Protein AF-A0A537NUR1-F1 (afdb_monomer_lite)

Sequence (113 aa):
MVDATPLIFPQLGPAYEALFPWAEALLRAVVGFALVPHGLRNTFGMFPSTGVLSHNLGQLAQQLDRDGYRPGKFWAPAISLTLLVAGPMLALGLFTRLAAGPIVIFLIVSNYE

Secondary structure (DSSP, 8-state):
---PPPPSSGGGHHHHHHHHHHHHHHHHHHHHHHHHHHHHHHHH--STTS----SSHHHHHHHHHHHT-SSHHHHHHHHHHIIIIIHHHHHHTSSHHHHHHHHHHHHHHHTT-

Radius of gyration: 17.88 Å; chains: 1; bounding box: 51×25×44 Å

Structure (mmCIF, N/CA/C/O backbone):
data_AF-A0A537NUR1-F1
#
_entry.id   AF-A0A537NUR1-F1
#
loop_
_atom_site.group_PDB
_atom_site.id
_atom_site.type_symbol
_atom_site.label_atom_id
_atom_site.label_alt_id
_atom_site.label_comp_id
_atom_site.label_asym_id
_atom_site.label_entity_id
_atom_site.label_seq_id
_atom_site.pdbx_PDB_ins_code
_atom_site.Cartn_x
_atom_site.Cartn_y
_atom_site.Cartn_z
_atom_site.occupancy
_atom_site.B_iso_or_equiv
_atom_site.auth_seq_id
_atom_site.auth_comp_id
_atom_site.auth_asym_id
_atom_site.auth_atom_id
_atom_site.pdbx_PDB_model_num
ATOM 1 N N . MET A 1 1 ? -32.432 1.690 5.233 1.00 44.28 1 MET A N 1
ATOM 2 C CA . MET A 1 1 ? -31.475 1.146 6.216 1.00 44.28 1 MET A CA 1
ATOM 3 C C . MET A 1 1 ? -30.744 0.035 5.499 1.00 44.28 1 MET A C 1
ATOM 5 O O . MET A 1 1 ? -31.417 -0.844 4.987 1.00 44.28 1 MET A O 1
ATOM 9 N N . VAL A 1 2 ? -29.431 0.147 5.310 1.00 46.47 2 VAL A N 1
ATOM 10 C CA . VAL A 1 2 ? -28.645 -0.968 4.762 1.00 46.47 2 VAL A CA 1
ATOM 11 C C . VAL A 1 2 ? -28.639 -2.026 5.857 1.00 46.47 2 VAL A C 1
ATOM 13 O O . VAL A 1 2 ? -28.263 -1.687 6.979 1.00 46.47 2 VAL A O 1
ATOM 16 N N . ASP A 1 3 ? -29.145 -3.228 5.582 1.00 47.88 3 ASP A N 1
ATOM 17 C CA . ASP A 1 3 ? -29.179 -4.311 6.566 1.00 47.88 3 ASP A CA 1
ATOM 18 C C . ASP A 1 3 ? -27.769 -4.511 7.123 1.00 47.88 3 ASP A C 1
ATOM 20 O O . ASP A 1 3 ? -26.836 -4.856 6.395 1.00 47.88 3 ASP A O 1
ATOM 24 N N . ALA A 1 4 ? -27.592 -4.206 8.410 1.00 71.75 4 ALA A N 1
ATOM 25 C CA . ALA A 1 4 ? -26.332 -4.445 9.082 1.00 71.75 4 ALA A CA 1
ATOM 26 C C . ALA A 1 4 ? -26.089 -5.953 9.060 1.00 71.75 4 ALA A C 1
ATOM 28 O O . ALA A 1 4 ? -26.963 -6.723 9.463 1.00 71.75 4 ALA A O 1
ATOM 29 N N . THR A 1 5 ? -24.917 -6.369 8.578 1.00 78.56 5 THR A N 1
ATOM 30 C CA . THR A 1 5 ? -24.508 -7.772 8.618 1.00 78.56 5 THR A CA 1
ATOM 31 C C . THR A 1 5 ? -24.733 -8.299 10.038 1.00 78.56 5 THR A C 1
ATOM 33 O O . THR A 1 5 ? -24.169 -7.726 10.977 1.00 78.56 5 THR A O 1
ATOM 36 N N . PRO A 1 6 ? -25.571 -9.335 10.230 1.00 86.38 6 PRO A N 1
ATOM 37 C CA . PRO A 1 6 ? -25.878 -9.825 11.564 1.00 86.38 6 PRO A CA 1
ATOM 38 C C . PRO A 1 6 ? -24.594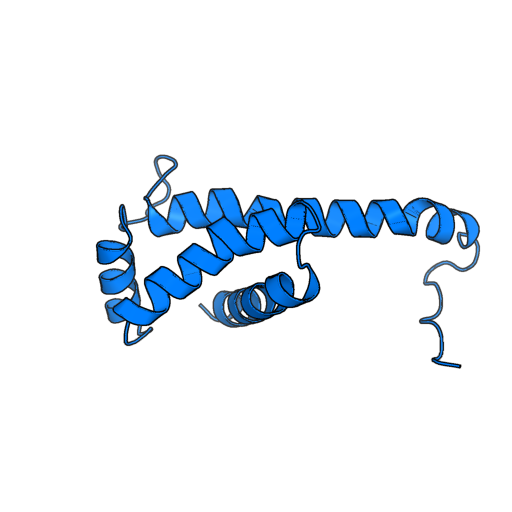 -10.278 12.261 1.00 86.38 6 PRO A C 1
ATOM 40 O O . PRO A 1 6 ? -23.727 -10.910 11.652 1.00 86.38 6 PRO A O 1
ATOM 43 N N . LEU A 1 7 ? -24.463 -9.934 13.545 1.00 89.25 7 LEU A N 1
ATOM 44 C CA . LEU A 1 7 ? -23.316 -10.350 14.348 1.00 89.25 7 LEU A CA 1
ATOM 45 C C . LEU A 1 7 ? -23.269 -11.878 14.430 1.00 89.25 7 LEU A C 1
ATOM 47 O O . LEU A 1 7 ? -24.280 -12.515 14.718 1.00 89.25 7 LEU A O 1
ATOM 51 N N . ILE A 1 8 ? -22.076 -12.452 14.250 1.00 92.25 8 ILE A N 1
ATOM 52 C CA . ILE A 1 8 ? -21.852 -13.899 14.400 1.00 92.25 8 ILE A CA 1
ATOM 53 C C . ILE A 1 8 ? -22.184 -14.336 15.837 1.00 92.25 8 ILE A C 1
ATOM 55 O O . ILE A 1 8 ? -22.823 -15.364 16.044 1.00 92.25 8 ILE A O 1
ATOM 59 N N . PHE A 1 9 ? -21.801 -13.519 16.827 1.00 94.00 9 PHE A N 1
ATOM 60 C CA . PHE A 1 9 ? -22.114 -13.723 18.244 1.00 94.00 9 PHE A CA 1
ATOM 61 C C . PHE A 1 9 ? -22.814 -12.484 18.827 1.00 94.00 9 PHE A C 1
ATOM 63 O O . PHE A 1 9 ? -22.138 -11.581 19.328 1.00 94.00 9 PHE A O 1
ATOM 70 N N . PRO A 1 10 ? -24.158 -12.414 18.789 1.00 92.19 10 PRO A N 1
ATOM 71 C CA . PRO A 1 10 ? -24.911 -11.228 19.210 1.00 92.19 10 PRO A CA 1
ATOM 72 C C . PRO A 1 10 ? -24.639 -10.790 20.655 1.00 92.19 10 PRO A C 1
ATOM 74 O O . PRO A 1 10 ? -24.587 -9.597 20.945 1.00 92.19 10 PRO A O 1
ATOM 77 N N . GLN A 1 11 ? -24.387 -11.743 21.556 1.00 95.75 11 GLN A N 1
ATOM 78 C CA . GLN A 1 11 ? -24.061 -11.481 22.960 1.00 95.75 11 GLN A CA 1
ATOM 79 C C . GLN A 1 11 ? -22.755 -10.689 23.166 1.00 95.75 11 GLN A C 1
ATOM 81 O O . GLN A 1 11 ? -22.542 -10.141 24.243 1.00 95.75 11 GLN A O 1
ATOM 86 N N . LEU A 1 12 ? -21.888 -10.606 22.150 1.00 94.88 12 LEU A N 1
ATOM 87 C CA . LEU A 1 12 ? -20.635 -9.843 22.187 1.00 94.88 12 LEU A CA 1
ATOM 88 C C . LEU A 1 12 ? -20.765 -8.436 21.577 1.00 94.88 12 LEU A C 1
ATOM 90 O O . LEU A 1 12 ? -19.746 -7.782 21.367 1.00 94.88 12 LEU A O 1
ATOM 94 N N . GLY A 1 13 ? -21.983 -7.952 21.299 1.00 93.19 13 GLY A N 1
ATOM 95 C CA . GLY A 1 13 ? -22.238 -6.646 20.668 1.00 93.19 13 GLY A CA 1
ATOM 96 C C . GLY A 1 13 ? -21.380 -5.485 21.201 1.00 93.19 13 GLY A C 1
ATOM 97 O O . GLY A 1 13 ? -20.660 -4.875 20.410 1.00 93.19 13 GLY A O 1
ATOM 98 N N . PRO A 1 14 ? -21.340 -5.237 22.526 1.00 94.94 14 PRO A N 1
ATOM 99 C CA . PRO A 1 14 ? -20.518 -4.165 23.094 1.00 94.94 14 PRO A CA 1
ATOM 100 C C . PRO A 1 14 ? -19.013 -4.325 22.828 1.00 94.94 14 PRO A C 1
ATOM 102 O O . PRO A 1 14 ? -18.302 -3.339 22.651 1.00 94.94 14 PRO A O 1
ATOM 105 N N . ALA A 1 15 ? -18.512 -5.565 22.777 1.00 95.44 15 ALA A N 1
ATOM 106 C CA . ALA A 1 15 ? -17.109 -5.834 22.475 1.00 95.44 15 ALA A CA 1
ATOM 107 C C . ALA A 1 15 ? -16.793 -5.575 20.995 1.00 95.44 15 ALA A C 1
ATOM 109 O O . ALA A 1 15 ? -15.745 -5.005 20.698 1.00 95.44 15 ALA A O 1
ATOM 110 N N . TYR A 1 16 ? -17.695 -5.942 20.075 1.00 92.94 16 TYR A N 1
ATOM 111 C CA . TYR A 1 16 ? -17.542 -5.609 18.656 1.00 92.94 16 TYR A CA 1
ATOM 112 C C . TYR A 1 16 ? -17.471 -4.098 18.444 1.00 92.94 16 TYR A C 1
ATOM 114 O O . TYR A 1 16 ? -16.556 -3.637 17.768 1.00 92.94 16 TYR A O 1
ATOM 122 N N . GLU A 1 17 ? -18.372 -3.328 19.058 1.00 92.62 17 GLU A N 1
ATOM 123 C CA . GLU A 1 17 ? -18.364 -1.864 18.952 1.00 92.62 17 GLU A CA 1
ATOM 124 C C . GLU A 1 17 ? -17.083 -1.249 19.532 1.00 92.62 17 GLU A C 1
ATOM 126 O O . GLU A 1 17 ? -16.460 -0.399 18.893 1.00 92.62 17 GLU A O 1
ATOM 131 N N . ALA A 1 18 ? -16.639 -1.718 20.703 1.00 95.81 18 ALA A N 1
ATOM 132 C CA . ALA A 1 18 ? -15.425 -1.218 21.347 1.00 95.81 18 ALA A CA 1
ATOM 133 C C . ALA A 1 18 ? -14.144 -1.539 20.554 1.00 95.81 18 ALA A C 1
ATOM 135 O O . ALA A 1 18 ? -13.203 -0.742 20.536 1.00 95.81 18 ALA A O 1
ATOM 136 N N . LEU A 1 19 ? -14.090 -2.706 19.905 1.00 95.94 19 LEU A N 1
ATOM 137 C CA . LEU A 1 19 ? -12.914 -3.169 19.164 1.00 95.94 19 LEU A CA 1
ATOM 138 C C . LEU A 1 19 ? -12.914 -2.746 17.695 1.00 95.94 19 LEU A C 1
ATOM 140 O O . LEU A 1 19 ? -11.845 -2.736 17.090 1.00 95.94 19 LEU A O 1
ATOM 144 N N . PHE A 1 20 ? -14.060 -2.375 17.122 1.00 93.00 20 PHE A N 1
ATOM 145 C CA . PHE A 1 20 ? -14.189 -1.996 15.714 1.00 93.00 20 PHE A CA 1
ATOM 146 C C . PHE A 1 20 ? -13.126 -0.989 15.223 1.00 93.00 20 PHE A C 1
ATOM 148 O O . PHE A 1 20 ? -12.436 -1.309 14.251 1.00 93.00 20 PHE A O 1
ATOM 155 N N . PRO A 1 21 ? -12.894 0.169 15.880 1.00 94.62 21 PRO A N 1
ATOM 156 C CA . PRO A 1 21 ? -11.891 1.127 15.404 1.00 94.62 21 PRO A CA 1
ATOM 157 C C . PRO A 1 21 ? -10.462 0.566 15.457 1.00 94.62 21 PRO A C 1
ATOM 159 O O . PRO A 1 21 ? -9.636 0.873 14.596 1.00 94.62 21 PRO A O 1
ATOM 162 N N . TRP A 1 22 ? -10.168 -0.289 16.440 1.00 96.38 22 TRP A N 1
ATOM 163 C CA . TRP A 1 22 ? -8.872 -0.958 16.558 1.00 96.38 22 TRP A CA 1
ATOM 164 C C . TRP A 1 22 ? -8.694 -2.029 15.491 1.00 96.38 22 TRP A C 1
ATOM 166 O O . TRP A 1 22 ? -7.624 -2.116 14.897 1.00 96.38 22 TRP A O 1
ATOM 176 N N . ALA A 1 23 ? -9.735 -2.814 15.218 1.00 95.06 23 ALA A N 1
ATOM 177 C CA . ALA A 1 23 ? -9.728 -3.817 14.164 1.00 95.06 23 ALA A CA 1
ATOM 178 C C . ALA A 1 23 ? -9.491 -3.168 12.794 1.00 95.06 23 ALA A C 1
ATOM 180 O O . ALA A 1 23 ? -8.634 -3.636 12.048 1.00 95.06 23 ALA A O 1
ATOM 181 N N . GLU A 1 24 ? -10.173 -2.059 12.492 1.00 93.00 24 GLU A N 1
ATOM 182 C CA . GLU A 1 24 ? -9.962 -1.306 11.251 1.00 93.00 24 GLU A CA 1
ATOM 183 C C . GLU A 1 24 ? -8.526 -0.764 11.155 1.00 93.00 24 GLU A C 1
ATOM 185 O O . GLU A 1 24 ? -7.849 -0.959 10.139 1.00 93.00 24 GLU A O 1
ATOM 190 N N . ALA A 1 25 ? -8.024 -0.130 12.220 1.00 95.12 25 ALA A N 1
ATOM 191 C CA . ALA A 1 25 ? -6.671 0.422 12.247 1.00 95.12 25 ALA A CA 1
ATOM 192 C C . ALA A 1 25 ? -5.591 -0.663 12.110 1.00 95.12 25 ALA A C 1
ATOM 194 O O . ALA A 1 25 ? -4.648 -0.495 11.335 1.00 95.12 25 ALA A O 1
ATOM 195 N N . LEU A 1 26 ? -5.738 -1.782 12.827 1.00 96.81 26 LEU A N 1
ATOM 196 C CA . LEU A 1 26 ? -4.807 -2.908 12.783 1.00 96.81 26 LEU A CA 1
ATOM 197 C C . LEU A 1 26 ? -4.837 -3.609 11.432 1.00 96.81 26 LEU A C 1
ATOM 199 O O . LEU A 1 26 ? -3.773 -3.856 10.873 1.00 96.81 26 LEU A O 1
ATOM 203 N N . LEU A 1 27 ? -6.023 -3.881 10.880 1.00 95.19 27 LEU A N 1
ATOM 204 C CA . LEU A 1 27 ? -6.161 -4.467 9.546 1.00 95.19 27 LEU A CA 1
ATOM 205 C C . LEU A 1 27 ? -5.396 -3.626 8.527 1.00 95.19 27 LEU A C 1
ATOM 207 O O . LEU A 1 27 ? -4.581 -4.137 7.759 1.00 95.19 27 LEU A O 1
ATOM 211 N N . ARG A 1 28 ? -5.616 -2.316 8.568 1.00 95.44 28 ARG A N 1
ATOM 212 C CA . ARG A 1 28 ? -4.974 -1.381 7.661 1.00 95.44 28 ARG A CA 1
ATOM 213 C C . ARG A 1 28 ? -3.456 -1.340 7.847 1.00 95.44 28 ARG A C 1
ATOM 215 O O . ARG A 1 28 ? -2.728 -1.406 6.859 1.00 95.44 28 ARG A O 1
ATOM 222 N N . ALA A 1 29 ? -2.982 -1.253 9.090 1.00 96.81 29 ALA A N 1
ATOM 223 C CA . ALA A 1 29 ? -1.559 -1.222 9.411 1.00 96.81 29 ALA A CA 1
ATOM 224 C C . ALA A 1 29 ? -0.851 -2.514 8.985 1.00 96.81 29 ALA A C 1
ATOM 226 O O . ALA A 1 29 ? 0.180 -2.452 8.321 1.00 96.81 29 ALA A O 1
ATOM 227 N N . VAL A 1 30 ? -1.421 -3.674 9.317 1.00 96.69 30 VAL A N 1
ATOM 228 C CA . VAL A 1 30 ? -0.848 -4.986 8.994 1.00 96.69 30 VAL A CA 1
ATOM 229 C C . VAL A 1 30 ? -0.807 -5.196 7.487 1.00 96.69 30 VAL A C 1
ATOM 231 O O . VAL A 1 30 ? 0.258 -5.503 6.961 1.00 96.69 30 VAL A O 1
ATOM 234 N N . VAL A 1 31 ? -1.920 -4.978 6.779 1.00 94.56 31 VAL A N 1
ATOM 235 C CA . VAL A 1 31 ? -1.962 -5.139 5.318 1.00 94.56 31 VAL A CA 1
ATOM 236 C C . VAL A 1 31 ? -1.005 -4.157 4.649 1.00 94.56 31 VAL A C 1
ATOM 238 O O . VAL A 1 31 ? -0.155 -4.570 3.868 1.00 94.56 31 VAL A O 1
ATOM 241 N N . GLY A 1 32 ? -1.092 -2.867 4.980 1.00 96.12 32 GLY A N 1
ATOM 242 C CA . GLY A 1 32 ? -0.272 -1.840 4.343 1.00 96.12 32 GLY A CA 1
ATOM 243 C C . GLY A 1 32 ? 1.227 -2.020 4.598 1.00 96.12 32 GLY A C 1
ATOM 244 O O . GLY A 1 32 ? 2.020 -1.935 3.659 1.00 96.12 32 GLY A O 1
ATOM 245 N N . PHE A 1 33 ? 1.633 -2.326 5.835 1.00 96.94 33 PHE A N 1
ATOM 246 C CA . PHE A 1 33 ? 3.047 -2.537 6.144 1.00 96.94 33 PHE A CA 1
ATOM 247 C C . PHE A 1 33 ? 3.576 -3.890 5.686 1.00 96.94 33 PHE A C 1
ATOM 249 O O . PHE A 1 33 ? 4.759 -3.952 5.376 1.00 96.94 33 PHE A O 1
ATOM 256 N N . ALA A 1 34 ? 2.758 -4.942 5.574 1.00 95.50 34 ALA A N 1
ATOM 257 C CA . ALA A 1 34 ? 3.203 -6.225 5.019 1.00 95.50 34 ALA A CA 1
ATOM 258 C C . ALA A 1 34 ? 3.635 -6.110 3.544 1.00 95.50 34 ALA A C 1
ATOM 260 O O . ALA A 1 34 ? 4.539 -6.826 3.106 1.00 95.50 34 ALA A O 1
ATOM 261 N N . LEU A 1 35 ? 3.055 -5.168 2.791 1.00 95.69 35 LEU A N 1
ATOM 262 C CA . LEU A 1 35 ? 3.436 -4.906 1.400 1.00 95.69 35 LEU A CA 1
ATOM 263 C C . LEU A 1 35 ? 4.833 -4.285 1.265 1.00 95.69 35 LEU A C 1
ATOM 265 O O . LEU A 1 35 ? 5.477 -4.473 0.237 1.00 95.69 35 LEU A O 1
ATOM 269 N N . VAL A 1 36 ? 5.343 -3.593 2.289 1.00 96.12 36 VAL A N 1
ATOM 270 C CA . VAL A 1 36 ? 6.656 -2.926 2.237 1.00 96.12 36 VAL A CA 1
ATOM 271 C C . VAL A 1 36 ? 7.823 -3.918 2.164 1.00 96.12 36 VAL A C 1
ATOM 273 O O . VAL A 1 36 ? 8.572 -3.853 1.189 1.00 96.12 36 VAL A O 1
ATOM 276 N N . PRO A 1 37 ? 8.016 -4.860 3.114 1.00 93.94 37 PRO A N 1
ATOM 277 C CA . PRO A 1 37 ? 9.083 -5.847 3.008 1.00 93.94 37 PRO A CA 1
ATOM 278 C C . PRO A 1 37 ? 8.886 -6.737 1.777 1.00 93.94 37 PRO A C 1
ATOM 280 O O . PRO A 1 37 ? 9.870 -7.099 1.136 1.00 93.94 37 PRO A O 1
ATOM 283 N N . HIS A 1 38 ? 7.638 -7.020 1.385 1.00 92.50 38 HIS A N 1
ATOM 284 C CA . HIS A 1 38 ? 7.352 -7.720 0.135 1.00 92.50 38 HIS A CA 1
ATOM 285 C C . HIS A 1 38 ? 7.852 -6.933 -1.091 1.00 92.50 38 HIS A C 1
ATOM 287 O O . HIS A 1 38 ? 8.561 -7.487 -1.927 1.00 92.50 38 HIS A O 1
ATOM 293 N N . GLY A 1 39 ? 7.572 -5.631 -1.174 1.00 92.81 39 GLY A N 1
ATOM 294 C CA . GLY A 1 39 ? 8.042 -4.756 -2.249 1.00 92.81 39 GLY A CA 1
ATOM 295 C C . GLY A 1 39 ? 9.554 -4.563 -2.267 1.00 92.81 39 GLY A C 1
ATOM 296 O O . GLY A 1 39 ? 10.146 -4.562 -3.348 1.00 92.81 39 GLY A O 1
ATOM 297 N N . LEU A 1 40 ? 10.190 -4.456 -1.096 1.00 94.56 40 LEU A N 1
ATOM 298 C CA . LEU A 1 40 ? 11.647 -4.350 -0.967 1.00 94.56 40 LEU A CA 1
ATOM 299 C C . LEU A 1 40 ? 12.338 -5.638 -1.423 1.00 94.56 40 LEU A C 1
ATOM 301 O O . LEU A 1 40 ? 13.318 -5.580 -2.168 1.00 94.56 40 LEU A O 1
ATOM 305 N N . ARG A 1 41 ? 11.788 -6.794 -1.036 1.00 92.62 41 ARG A N 1
ATOM 306 C CA . ARG A 1 41 ? 12.214 -8.104 -1.532 1.00 92.62 41 ARG A CA 1
ATOM 307 C C . ARG A 1 41 ? 12.059 -8.188 -3.049 1.00 92.62 41 ARG A C 1
ATOM 309 O O . ARG A 1 41 ? 13.022 -8.504 -3.730 1.00 92.62 41 ARG A O 1
ATOM 316 N N . ASN A 1 42 ? 10.868 -7.897 -3.569 1.00 90.38 42 ASN A N 1
ATOM 317 C CA . ASN A 1 42 ? 10.531 -8.120 -4.976 1.00 90.38 42 ASN A CA 1
ATOM 318 C C . ASN A 1 42 ? 11.253 -7.155 -5.935 1.00 90.38 42 ASN A C 1
ATOM 320 O O . ASN A 1 42 ? 11.691 -7.550 -7.009 1.00 90.38 42 ASN A O 1
ATOM 324 N N . THR A 1 43 ? 11.395 -5.884 -5.546 1.00 93.06 43 THR A N 1
ATOM 325 C CA . THR A 1 43 ? 11.958 -4.837 -6.418 1.00 93.06 43 THR A CA 1
ATOM 326 C C . THR A 1 43 ? 13.476 -4.741 -6.308 1.00 93.06 43 THR A C 1
ATOM 328 O O . THR A 1 43 ? 14.150 -4.478 -7.303 1.00 93.06 43 THR A O 1
ATOM 331 N N . PHE A 1 44 ? 14.015 -4.906 -5.097 1.00 93.31 44 PHE A N 1
ATOM 332 C CA . PHE A 1 44 ? 15.420 -4.621 -4.801 1.00 93.31 44 PHE A CA 1
ATOM 333 C C . PHE A 1 44 ? 16.209 -5.847 -4.334 1.00 93.31 44 PHE A C 1
ATOM 335 O O . PHE A 1 44 ? 17.393 -5.724 -4.023 1.00 93.31 44 PHE A O 1
ATOM 342 N N . GLY A 1 45 ? 15.585 -7.026 -4.273 1.00 90.25 45 GLY A N 1
ATOM 343 C CA . GLY A 1 45 ? 16.242 -8.240 -3.791 1.00 90.25 45 GLY A CA 1
ATOM 344 C C . GLY A 1 45 ? 16.712 -8.097 -2.344 1.00 90.25 45 GLY A C 1
ATOM 345 O O . GLY A 1 45 ? 17.706 -8.707 -1.951 1.00 90.25 45 GLY A O 1
ATOM 346 N N . MET A 1 46 ? 16.046 -7.237 -1.562 1.00 88.00 46 MET A N 1
ATOM 347 C CA . MET A 1 46 ? 16.337 -7.087 -0.143 1.00 88.00 46 MET A CA 1
ATOM 348 C C . MET A 1 46 ? 15.979 -8.400 0.565 1.00 88.00 46 MET A C 1
ATOM 350 O O . MET A 1 46 ? 15.054 -9.096 0.151 1.00 88.00 46 MET A O 1
ATOM 354 N N . PHE A 1 47 ? 16.701 -8.717 1.637 1.00 88.38 47 PHE A N 1
ATOM 355 C CA . PHE A 1 47 ? 16.650 -9.984 2.378 1.00 88.38 47 PHE A CA 1
ATOM 356 C C . PHE A 1 47 ? 17.368 -11.154 1.664 1.00 88.38 47 PHE A C 1
ATOM 358 O O . PHE A 1 47 ? 16.997 -11.542 0.552 1.00 88.38 47 PHE A O 1
ATOM 365 N N . PRO A 1 48 ? 18.402 -11.741 2.302 1.00 81.94 48 PRO A N 1
ATOM 366 C CA . PRO A 1 48 ? 19.176 -12.833 1.717 1.00 81.94 48 PRO A CA 1
ATOM 367 C C . PRO A 1 48 ? 18.330 -14.101 1.549 1.00 81.94 48 PRO A C 1
ATOM 369 O O . PRO A 1 48 ? 17.312 -14.281 2.216 1.00 81.94 48 PRO A O 1
ATOM 372 N N . SER A 1 49 ? 18.785 -15.021 0.691 1.00 82.25 49 SER A N 1
ATOM 373 C CA . SER A 1 49 ? 18.205 -16.368 0.505 1.00 82.25 49 SER A CA 1
ATOM 374 C C . SER A 1 49 ? 16.735 -16.424 0.051 1.00 82.25 49 SER A C 1
ATOM 376 O O . SER A 1 49 ? 16.062 -17.431 0.232 1.00 82.25 49 SER A O 1
ATOM 378 N N . THR A 1 50 ? 16.225 -15.367 -0.583 1.00 80.81 50 THR A N 1
ATOM 379 C CA . THR A 1 50 ? 14.816 -15.275 -1.005 1.00 80.81 50 THR A CA 1
ATOM 380 C C . THR A 1 50 ? 14.520 -15.805 -2.411 1.00 80.81 50 THR A C 1
ATOM 382 O O . THR A 1 50 ? 13.349 -15.847 -2.800 1.00 80.81 50 THR A O 1
ATOM 385 N N . GLY A 1 51 ? 15.560 -16.153 -3.177 1.00 79.88 51 GLY A N 1
ATOM 386 C CA . GLY A 1 51 ? 15.465 -16.609 -4.569 1.00 79.88 51 GLY A CA 1
ATOM 387 C C . GLY A 1 51 ? 15.101 -15.519 -5.585 1.00 79.88 51 GLY A C 1
ATOM 388 O O . GLY A 1 51 ? 14.942 -15.827 -6.762 1.00 79.88 51 GLY A O 1
ATOM 389 N N . VAL A 1 52 ? 14.967 -14.257 -5.158 1.00 82.38 52 VAL A N 1
ATOM 390 C CA . VAL A 1 52 ? 14.619 -13.146 -6.054 1.00 82.38 52 VAL A CA 1
ATOM 391 C C . VAL A 1 52 ? 15.817 -12.770 -6.920 1.00 82.38 52 VAL A C 1
ATOM 393 O O . VAL A 1 52 ? 16.912 -12.545 -6.414 1.00 82.38 52 VAL A O 1
ATOM 396 N N . LEU A 1 53 ? 15.584 -12.693 -8.231 1.00 79.69 53 LEU A N 1
ATOM 397 C CA . LEU A 1 53 ? 16.601 -12.371 -9.237 1.00 79.69 53 LEU A CA 1
ATOM 398 C C . LEU A 1 53 ? 16.709 -10.864 -9.516 1.00 79.69 53 LEU A C 1
ATOM 400 O O . LEU A 1 53 ? 17.692 -10.401 -10.093 1.00 79.69 53 LEU A O 1
ATOM 404 N N . SER A 1 54 ? 15.678 -10.106 -9.144 1.00 84.44 54 SER A N 1
ATOM 405 C CA . SER A 1 54 ? 15.580 -8.670 -9.386 1.00 84.44 54 SER A CA 1
ATOM 406 C C . SER A 1 54 ? 16.173 -7.866 -8.231 1.00 84.44 54 SER A C 1
ATOM 408 O O . SER A 1 54 ? 15.724 -7.972 -7.095 1.00 84.44 54 SER A O 1
ATOM 410 N N . HIS A 1 55 ? 17.152 -7.013 -8.535 1.00 90.00 55 HIS A N 1
ATOM 411 C CA . HIS A 1 55 ? 17.798 -6.100 -7.582 1.00 90.00 55 HIS A CA 1
ATOM 412 C C . HIS A 1 55 ? 17.513 -4.621 -7.868 1.00 90.00 55 HIS A C 1
ATOM 414 O O . HIS A 1 55 ? 17.968 -3.735 -7.145 1.00 90.00 55 HIS A O 1
ATOM 420 N N . ASN A 1 56 ? 16.783 -4.330 -8.940 1.00 93.56 56 ASN A N 1
ATOM 421 C CA . ASN A 1 56 ? 16.308 -2.995 -9.267 1.00 93.56 56 ASN A CA 1
ATOM 422 C C . ASN A 1 56 ? 15.071 -3.066 -10.170 1.00 93.56 56 ASN A C 1
ATOM 424 O O . ASN A 1 56 ? 14.734 -4.110 -10.730 1.00 93.56 56 ASN A O 1
ATOM 428 N N . LEU A 1 57 ? 14.444 -1.908 -10.379 1.00 94.12 57 LEU A N 1
ATOM 429 C CA . LEU A 1 57 ? 13.222 -1.778 -11.169 1.00 94.12 57 LEU A CA 1
ATOM 430 C C . LEU A 1 57 ? 13.373 -2.238 -12.630 1.00 94.12 57 LEU A C 1
ATOM 432 O O . LEU A 1 57 ? 12.436 -2.778 -13.212 1.00 94.12 57 LEU A O 1
ATOM 436 N N . GLY A 1 58 ? 14.550 -2.041 -13.229 1.00 95.06 58 GLY A N 1
ATOM 437 C CA . GLY A 1 58 ? 14.824 -2.477 -14.599 1.00 95.06 58 GLY A CA 1
ATOM 438 C C . GLY A 1 58 ? 14.908 -3.998 -14.721 1.00 95.06 58 GLY A C 1
ATOM 439 O O . GLY A 1 58 ? 14.407 -4.566 -15.689 1.00 95.06 58 GLY A O 1
ATOM 440 N N . GLN A 1 59 ? 15.499 -4.663 -13.728 1.00 95.06 59 GLN A N 1
ATOM 441 C CA . GLN A 1 59 ? 15.530 -6.125 -13.655 1.00 95.06 59 GLN A CA 1
ATOM 442 C C . GLN A 1 59 ? 14.145 -6.699 -13.359 1.00 95.06 59 GLN A C 1
ATOM 444 O O . GLN A 1 59 ? 13.760 -7.657 -14.024 1.00 95.06 59 GLN A O 1
ATOM 449 N N . LEU A 1 60 ? 13.366 -6.052 -12.483 1.00 94.94 60 LEU A N 1
ATOM 450 C CA . LEU A 1 60 ? 11.968 -6.421 -12.257 1.00 94.94 60 LEU A CA 1
ATOM 451 C C . LEU A 1 60 ? 11.159 -6.334 -13.557 1.00 94.94 60 LEU A C 1
ATOM 453 O O . LEU A 1 60 ? 10.433 -7.263 -13.885 1.00 94.94 60 LEU A O 1
ATOM 457 N N . ALA A 1 61 ? 11.334 -5.274 -14.351 1.00 96.31 61 ALA A N 1
ATOM 458 C CA . ALA A 1 61 ? 10.672 -5.154 -15.650 1.00 96.31 61 ALA A CA 1
ATOM 459 C C . ALA A 1 61 ? 11.037 -6.302 -16.605 1.00 96.31 61 ALA A C 1
ATOM 461 O O . ALA A 1 61 ? 10.161 -6.864 -17.255 1.00 96.31 61 ALA A O 1
ATOM 462 N N . GLN A 1 62 ? 12.318 -6.678 -16.673 1.00 95.19 62 GLN A N 1
ATOM 463 C CA . GLN A 1 62 ? 12.752 -7.810 -17.499 1.00 95.19 62 GLN A CA 1
ATOM 464 C C . GLN A 1 62 ? 12.199 -9.142 -16.993 1.00 95.19 62 GLN A C 1
ATOM 466 O O . GLN A 1 62 ? 11.879 -10.005 -17.806 1.00 95.19 62 GLN A O 1
ATOM 471 N N . GLN A 1 63 ? 12.121 -9.321 -15.674 1.00 92.56 63 GLN A N 1
ATOM 472 C CA . GLN A 1 63 ? 11.542 -10.509 -15.060 1.00 92.56 63 GLN A CA 1
ATOM 473 C C . GLN A 1 63 ? 10.050 -10.604 -15.404 1.00 92.56 63 GLN A C 1
ATOM 475 O O . GLN A 1 63 ? 9.633 -11.595 -15.987 1.00 92.56 63 GLN A O 1
ATOM 480 N N . LEU A 1 64 ? 9.291 -9.528 -15.198 1.00 93.19 64 LEU A N 1
ATOM 481 C CA . LEU A 1 64 ? 7.871 -9.452 -15.550 1.00 93.19 64 LEU A CA 1
ATOM 482 C C . LEU A 1 64 ? 7.615 -9.745 -17.038 1.00 93.19 64 LEU A C 1
ATOM 484 O O . LEU A 1 64 ? 6.698 -10.491 -17.367 1.00 93.19 64 LEU A O 1
ATOM 488 N N . ASP A 1 65 ? 8.455 -9.240 -17.948 1.00 94.88 65 ASP A N 1
ATOM 489 C CA . ASP A 1 65 ? 8.345 -9.568 -19.376 1.00 94.88 65 ASP A CA 1
ATOM 490 C C . ASP A 1 65 ? 8.569 -11.066 -19.671 1.00 94.88 65 ASP A C 1
ATOM 492 O O . ASP A 1 65 ? 7.958 -11.602 -20.603 1.00 94.88 65 ASP A O 1
ATOM 496 N N . ARG A 1 66 ? 9.447 -11.745 -18.915 1.00 91.69 66 ARG A N 1
ATOM 497 C CA . ARG A 1 66 ? 9.676 -13.199 -19.034 1.00 91.69 66 ARG A CA 1
ATOM 498 C C . ARG A 1 66 ? 8.511 -13.995 -18.456 1.00 91.69 66 ARG A C 1
ATOM 500 O O . ARG A 1 66 ? 8.115 -14.978 -19.074 1.00 91.69 66 ARG A O 1
ATOM 507 N N . ASP A 1 67 ? 7.949 -13.521 -17.349 1.00 89.19 67 ASP A N 1
ATOM 508 C CA . ASP A 1 67 ? 6.836 -14.153 -16.632 1.00 89.19 67 ASP A CA 1
ATOM 509 C C . ASP A 1 67 ? 5.485 -13.941 -17.350 1.00 89.19 67 ASP A C 1
ATOM 511 O O . ASP A 1 67 ? 4.490 -14.579 -17.025 1.00 89.19 67 ASP A O 1
ATOM 515 N N . GLY A 1 68 ? 5.447 -13.083 -18.379 1.00 91.00 68 GLY A N 1
ATOM 516 C CA . GLY A 1 68 ? 4.277 -12.860 -19.239 1.00 91.00 68 GLY A CA 1
ATOM 517 C C . GLY A 1 68 ? 3.553 -11.534 -18.993 1.00 91.00 68 GLY A C 1
ATOM 518 O O . GLY A 1 68 ? 2.718 -11.135 -19.808 1.00 91.00 68 GLY A O 1
ATOM 519 N N . TYR A 1 69 ? 3.934 -10.793 -17.952 1.00 89.56 69 TYR A N 1
ATOM 520 C CA . TYR A 1 69 ? 3.447 -9.451 -17.631 1.00 89.56 69 TYR A CA 1
ATOM 521 C C . TYR A 1 69 ? 4.054 -8.393 -18.559 1.00 89.56 69 TYR A C 1
ATOM 523 O O . TYR A 1 69 ? 4.903 -7.583 -18.178 1.00 89.56 69 TYR A O 1
ATOM 531 N N . ARG A 1 70 ? 3.594 -8.393 -19.811 1.00 93.50 70 ARG A N 1
ATOM 532 C CA . ARG A 1 70 ? 4.031 -7.453 -20.847 1.00 93.50 70 ARG A CA 1
ATOM 533 C C . ARG A 1 70 ? 3.108 -6.223 -20.913 1.00 93.50 70 ARG A C 1
ATOM 535 O O . ARG A 1 70 ? 1.889 -6.389 -20.912 1.00 93.50 70 ARG A O 1
ATOM 542 N N . PRO A 1 71 ? 3.639 -4.992 -21.029 1.00 95.88 71 PRO A N 1
ATOM 543 C CA . PRO A 1 71 ? 5.057 -4.641 -21.002 1.00 95.88 71 PRO A CA 1
ATOM 544 C C . PRO A 1 71 ? 5.572 -4.487 -19.561 1.00 95.88 71 PRO A C 1
ATOM 546 O O . PRO A 1 71 ? 5.074 -3.659 -18.795 1.00 95.88 71 PRO A O 1
ATOM 549 N N . GLY A 1 72 ? 6.633 -5.205 -19.206 1.00 94.88 72 GLY A N 1
ATOM 550 C CA . GLY A 1 7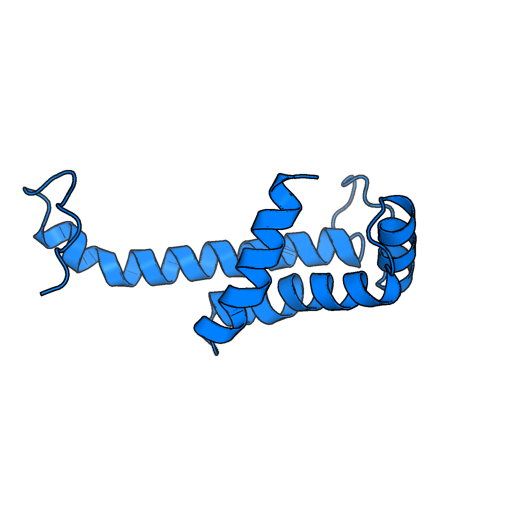2 ? 7.206 -5.202 -17.860 1.00 94.88 72 GLY A CA 1
ATOM 551 C C . GLY A 1 72 ? 7.719 -3.828 -17.430 1.00 94.88 72 GLY A C 1
ATOM 552 O O . GLY A 1 72 ? 7.656 -3.475 -16.257 1.00 94.88 72 GLY A O 1
ATOM 553 N N . LYS A 1 73 ? 8.130 -2.982 -18.385 1.00 95.56 73 LYS A N 1
ATOM 554 C CA . LYS A 1 73 ? 8.501 -1.574 -18.133 1.00 95.56 73 LYS A CA 1
ATOM 555 C C . LYS A 1 73 ? 7.360 -0.725 -17.564 1.00 95.56 73 LYS A C 1
ATOM 557 O O . LYS A 1 73 ? 7.639 0.276 -16.913 1.00 95.56 73 LYS A O 1
ATOM 562 N N . PHE A 1 74 ? 6.108 -1.093 -17.829 1.00 96.44 74 PHE A N 1
ATOM 563 C CA . PHE A 1 74 ? 4.937 -0.448 -17.238 1.00 96.44 74 PHE A CA 1
ATOM 564 C C . PHE A 1 74 ? 4.577 -1.091 -15.895 1.00 96.44 74 PHE A C 1
ATOM 566 O O . PHE A 1 74 ? 4.361 -0.390 -14.909 1.00 96.44 74 PHE A O 1
ATOM 573 N N . TRP A 1 75 ? 4.562 -2.424 -15.839 1.00 95.12 75 TRP A N 1
ATOM 574 C CA . TRP A 1 75 ? 4.121 -3.149 -14.648 1.00 95.12 75 TRP A CA 1
ATOM 575 C C . TRP A 1 75 ? 5.099 -3.057 -13.477 1.00 95.12 75 TRP A C 1
ATOM 577 O O . TRP A 1 75 ? 4.653 -2.916 -12.344 1.00 95.12 75 TRP A O 1
ATOM 587 N N . ALA A 1 76 ? 6.412 -3.041 -13.723 1.00 96.00 76 ALA A N 1
ATOM 588 C CA . ALA A 1 76 ? 7.412 -2.909 -12.663 1.00 96.00 76 ALA A CA 1
ATOM 589 C C . ALA A 1 76 ? 7.214 -1.642 -11.807 1.00 96.00 76 ALA A C 1
ATOM 591 O O . ALA A 1 76 ? 7.026 -1.784 -10.599 1.00 96.00 76 ALA A O 1
ATOM 592 N N . PRO A 1 77 ? 7.188 -0.410 -12.367 1.00 96.62 77 PRO A N 1
ATOM 593 C CA . PRO A 1 77 ? 6.921 0.785 -11.567 1.00 96.62 77 PRO A CA 1
ATOM 594 C C . PRO A 1 77 ? 5.532 0.770 -10.928 1.00 96.62 77 PRO A C 1
ATOM 596 O O . PRO A 1 77 ? 5.406 1.201 -9.785 1.00 96.62 77 PRO A O 1
ATOM 599 N N . ALA A 1 78 ? 4.503 0.264 -11.616 1.00 96.50 78 ALA A N 1
ATOM 600 C CA . ALA A 1 78 ? 3.150 0.201 -11.064 1.00 96.50 78 ALA A CA 1
ATOM 601 C C . ALA A 1 78 ? 3.075 -0.699 -9.814 1.00 96.50 78 ALA A C 1
ATOM 603 O O . ALA A 1 78 ? 2.526 -0.293 -8.785 1.00 96.50 78 ALA A O 1
ATOM 604 N N . ILE A 1 79 ? 3.681 -1.888 -9.871 1.00 95.50 79 ILE A N 1
ATOM 605 C CA . ILE A 1 79 ? 3.754 -2.835 -8.751 1.00 95.50 79 ILE A CA 1
ATOM 606 C C . ILE A 1 79 ? 4.604 -2.250 -7.621 1.00 95.50 79 ILE A C 1
ATOM 608 O O . ILE A 1 79 ? 4.144 -2.182 -6.480 1.00 95.50 79 ILE A O 1
ATOM 612 N N . SER A 1 80 ? 5.808 -1.752 -7.916 1.00 96.56 80 SER A N 1
ATOM 613 C CA . SER A 1 80 ? 6.679 -1.169 -6.889 1.00 96.56 80 SER A CA 1
ATOM 614 C C . SER A 1 80 ? 6.042 0.043 -6.204 1.00 96.56 80 SER A C 1
ATOM 616 O O . SER A 1 80 ? 6.152 0.166 -4.986 1.00 96.56 80 SER A O 1
ATOM 618 N N . LEU A 1 81 ? 5.326 0.907 -6.935 1.00 97.56 81 LEU A N 1
ATOM 619 C CA . LEU A 1 81 ? 4.591 2.037 -6.354 1.00 97.56 81 LEU A CA 1
ATOM 620 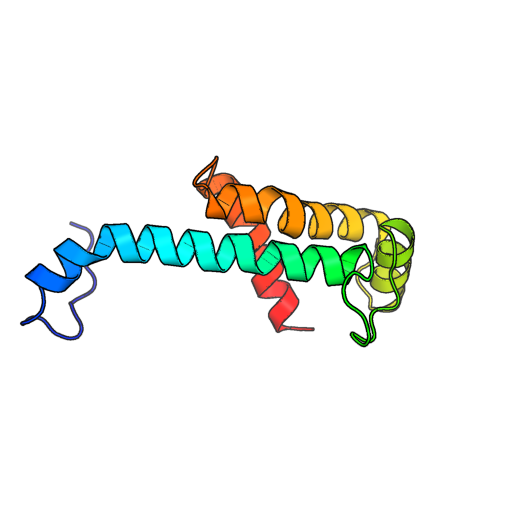C C . LEU A 1 81 ? 3.439 1.559 -5.459 1.00 97.56 81 LEU A C 1
ATOM 622 O O . LEU A 1 81 ? 3.242 2.087 -4.364 1.00 97.56 81 LEU A O 1
ATOM 626 N N . THR A 1 82 ? 2.705 0.535 -5.890 1.00 97.25 82 THR A N 1
ATOM 627 C CA . THR A 1 82 ? 1.615 -0.049 -5.094 1.00 97.25 82 THR A CA 1
ATOM 628 C C . THR A 1 82 ? 2.139 -0.594 -3.764 1.00 97.25 82 THR A C 1
ATOM 630 O O . THR A 1 82 ? 1.583 -0.312 -2.704 1.00 97.25 82 THR A O 1
ATOM 633 N N . LEU A 1 83 ? 3.262 -1.308 -3.793 1.00 96.56 83 LEU A N 1
ATOM 634 C CA . LEU A 1 83 ? 3.833 -1.942 -2.606 1.00 96.56 83 LEU A CA 1
ATOM 635 C C . LEU A 1 83 ? 4.531 -0.947 -1.669 1.00 96.56 83 LEU A C 1
ATOM 637 O O . LEU A 1 83 ? 4.331 -0.984 -0.456 1.00 96.56 83 LEU A O 1
ATOM 641 N N . LEU A 1 84 ? 5.350 -0.053 -2.227 1.00 97.31 84 LEU A N 1
ATOM 642 C CA . LEU A 1 84 ? 6.263 0.801 -1.459 1.00 97.31 84 LEU A CA 1
ATOM 643 C C . LEU A 1 84 ? 5.704 2.190 -1.154 1.00 97.31 84 LEU A C 1
ATOM 645 O O . LEU A 1 84 ? 6.254 2.882 -0.302 1.00 97.31 84 LEU A O 1
ATOM 649 N N . VAL A 1 85 ? 4.631 2.606 -1.831 1.00 97.56 85 VAL A N 1
ATOM 650 C CA . VAL A 1 85 ? 3.987 3.906 -1.599 1.00 97.56 85 VAL A CA 1
ATOM 651 C C . VAL A 1 85 ? 2.540 3.722 -1.164 1.00 97.56 85 VAL A C 1
ATOM 653 O O . VAL A 1 85 ? 2.187 4.163 -0.069 1.00 97.56 85 VAL A O 1
ATOM 656 N N . ALA A 1 86 ? 1.713 3.016 -1.944 1.00 97.56 86 ALA A N 1
ATOM 657 C CA . ALA A 1 86 ? 0.319 2.806 -1.549 1.00 97.56 86 ALA A CA 1
ATOM 658 C C . ALA A 1 86 ? 0.204 1.949 -0.273 1.00 97.56 86 ALA A C 1
ATOM 660 O O . ALA A 1 86 ? -0.650 2.240 0.560 1.00 97.56 86 ALA A O 1
ATOM 661 N N . GLY A 1 87 ? 1.090 0.965 -0.066 1.00 97.06 87 GLY A N 1
ATOM 662 C CA . GLY A 1 87 ? 1.172 0.174 1.170 1.00 97.06 87 GLY A CA 1
ATOM 663 C C . GLY A 1 87 ? 1.326 1.036 2.436 1.00 97.06 87 GLY A C 1
ATOM 664 O O . GLY A 1 87 ? 0.428 1.024 3.282 1.00 97.06 87 GLY A O 1
ATOM 665 N N . PRO A 1 88 ? 2.392 1.850 2.570 1.00 97.88 88 PRO A N 1
ATOM 666 C CA . PRO A 1 88 ? 2.538 2.795 3.679 1.00 97.88 88 PRO A CA 1
ATOM 667 C C . PRO A 1 88 ? 1.405 3.818 3.787 1.00 97.88 88 PRO A C 1
ATOM 669 O O . PRO A 1 88 ? 0.959 4.114 4.895 1.00 97.88 88 PRO A O 1
ATOM 672 N N . MET A 1 89 ? 0.916 4.347 2.658 1.00 97.81 89 MET A N 1
ATOM 673 C CA . MET A 1 89 ? -0.229 5.265 2.653 1.00 97.81 89 MET A CA 1
ATOM 674 C C . MET A 1 89 ? -1.459 4.606 3.274 1.00 97.81 89 MET A C 1
ATOM 676 O O . MET A 1 89 ? -2.083 5.194 4.157 1.00 97.81 89 MET A O 1
ATOM 680 N N . LEU A 1 90 ? -1.758 3.364 2.878 1.00 97.62 90 LEU A N 1
ATOM 681 C CA . LEU A 1 90 ? -2.818 2.576 3.480 1.00 97.62 90 LEU A CA 1
ATOM 682 C C . LEU A 1 90 ? -2.539 2.419 4.974 1.00 97.62 90 LEU A C 1
ATOM 684 O O . LEU A 1 90 ? -3.348 2.899 5.757 1.00 97.62 90 LEU A O 1
ATOM 688 N N . ALA A 1 91 ? -1.390 1.866 5.375 1.00 97.25 91 ALA A N 1
ATOM 689 C CA . ALA A 1 91 ? -1.054 1.606 6.778 1.00 97.25 91 ALA A CA 1
ATOM 690 C C . ALA A 1 91 ? -1.262 2.824 7.695 1.00 97.25 91 ALA A C 1
ATOM 692 O O . ALA A 1 91 ? -1.924 2.726 8.732 1.00 97.25 91 ALA A O 1
ATOM 693 N N . LEU A 1 92 ? -0.760 3.984 7.269 1.00 96.44 92 LEU A N 1
ATOM 694 C CA . LEU A 1 92 ? -0.840 5.243 8.011 1.00 96.44 92 LEU A CA 1
ATOM 695 C C . LEU A 1 92 ? -2.220 5.912 7.945 1.00 96.44 92 LEU A C 1
ATOM 697 O O . LEU A 1 92 ? -2.483 6.854 8.689 1.00 96.44 92 LEU A O 1
ATOM 701 N N . GLY A 1 93 ? -3.121 5.438 7.086 1.00 94.75 93 GLY A N 1
ATOM 702 C CA . GLY A 1 93 ? -4.443 6.030 6.911 1.00 94.75 93 GLY A CA 1
ATOM 703 C C . GLY A 1 93 ? -4.487 7.237 5.980 1.00 94.75 93 GLY A C 1
ATOM 704 O O . GLY A 1 93 ? -5.448 8.003 6.022 1.00 94.75 93 GLY A O 1
ATOM 705 N N . LEU A 1 94 ? -3.480 7.409 5.128 1.00 95.06 94 LEU A N 1
ATOM 706 C CA . LEU A 1 94 ? -3.384 8.495 4.159 1.00 95.06 94 LEU A CA 1
ATOM 707 C C . LEU A 1 94 ? -4.035 8.076 2.838 1.00 95.06 94 LEU A C 1
ATOM 709 O O . LEU A 1 94 ? -3.676 7.055 2.259 1.00 95.06 94 LEU A O 1
ATOM 713 N N . PHE A 1 95 ? -4.990 8.872 2.346 1.00 95.31 95 PHE A N 1
ATOM 714 C CA . PHE A 1 95 ? -5.682 8.630 1.070 1.00 95.31 95 PHE A CA 1
ATOM 715 C C . PHE A 1 95 ? -6.181 7.178 0.906 1.00 95.31 95 PHE A C 1
ATOM 717 O O . PHE A 1 95 ? -6.120 6.615 -0.186 1.00 95.31 95 PHE A O 1
ATOM 724 N N . THR A 1 96 ? -6.679 6.566 1.988 1.00 92.31 96 THR A N 1
ATOM 725 C CA . THR A 1 96 ? -6.949 5.116 2.085 1.00 92.31 96 THR A CA 1
ATOM 726 C C . THR A 1 96 ? -7.767 4.559 0.930 1.00 92.31 96 THR A C 1
ATOM 728 O O . THR A 1 96 ? -7.435 3.504 0.405 1.00 92.31 96 THR A O 1
ATOM 731 N N . ARG A 1 97 ? -8.801 5.282 0.485 1.00 93.62 97 ARG A N 1
ATOM 732 C CA . ARG A 1 97 ? -9.650 4.875 -0.645 1.00 93.62 97 ARG A CA 1
ATOM 733 C C . ARG A 1 97 ? -8.872 4.789 -1.960 1.00 93.62 97 ARG A C 1
ATOM 735 O O . ARG A 1 97 ? -9.062 3.844 -2.715 1.00 93.62 97 ARG A O 1
ATOM 742 N N . LEU A 1 98 ? -7.992 5.758 -2.215 1.00 95.12 98 LEU A N 1
ATOM 743 C CA . LEU A 1 98 ? -7.158 5.789 -3.418 1.00 95.12 98 LEU A CA 1
ATOM 744 C C . LEU A 1 98 ? -6.033 4.755 -3.345 1.00 95.12 98 LEU A C 1
ATOM 746 O O . LEU A 1 98 ? -5.743 4.121 -4.350 1.00 95.12 98 LEU A O 1
ATOM 750 N N . ALA A 1 99 ? -5.435 4.558 -2.168 1.00 96.25 99 ALA A N 1
ATOM 751 C CA . ALA A 1 99 ? -4.401 3.548 -1.947 1.00 96.25 99 ALA A CA 1
ATOM 752 C C . ALA A 1 99 ? -4.951 2.111 -2.036 1.00 96.25 99 ALA A C 1
ATOM 754 O O . ALA A 1 99 ? -4.295 1.234 -2.592 1.00 96.25 99 ALA A O 1
ATOM 755 N N . ALA A 1 100 ? -6.165 1.865 -1.533 1.00 95.69 100 ALA A N 1
ATOM 756 C CA . ALA A 1 100 ? -6.776 0.538 -1.524 1.00 95.69 100 ALA A CA 1
ATOM 757 C C . ALA A 1 100 ? -7.078 0.006 -2.934 1.00 95.69 100 ALA A C 1
ATOM 759 O O . ALA A 1 100 ? -6.927 -1.188 -3.164 1.00 95.69 100 ALA A O 1
ATOM 760 N N . GLY A 1 101 ? -7.458 0.869 -3.883 1.00 96.44 101 GLY A N 1
ATOM 761 C CA . GLY A 1 101 ? -7.758 0.476 -5.266 1.00 96.44 101 GLY A CA 1
ATOM 762 C C . GLY A 1 101 ? -6.651 -0.355 -5.939 1.00 96.44 101 GLY A C 1
ATOM 763 O O . GLY A 1 101 ? -6.887 -1.521 -6.257 1.00 96.44 101 GLY A O 1
ATOM 764 N N . PRO A 1 102 ? -5.436 0.191 -6.138 1.00 95.88 102 PRO A N 1
ATOM 765 C CA . PRO A 1 102 ? -4.331 -0.548 -6.741 1.00 95.88 102 PRO A CA 1
ATOM 766 C C . PRO A 1 102 ? -3.869 -1.731 -5.882 1.00 95.88 102 PRO A C 1
ATOM 768 O O . PRO A 1 102 ? -3.494 -2.754 -6.445 1.00 95.88 102 PRO A O 1
ATOM 771 N N . ILE A 1 103 ? -3.945 -1.646 -4.546 1.00 96.00 103 ILE A N 1
ATOM 772 C CA . ILE A 1 103 ? -3.601 -2.769 -3.655 1.00 96.00 103 ILE A CA 1
ATOM 773 C C . ILE A 1 103 ? -4.538 -3.958 -3.882 1.00 96.00 103 ILE A C 1
ATOM 775 O O . ILE A 1 103 ? -4.070 -5.085 -4.000 1.00 96.00 103 ILE A O 1
ATOM 779 N N . VAL A 1 104 ? -5.848 -3.723 -3.971 1.00 95.69 104 VAL A N 1
ATOM 780 C CA . VAL A 1 104 ? -6.829 -4.787 -4.229 1.00 95.69 104 VAL A CA 1
ATOM 781 C C . VAL A 1 104 ? -6.594 -5.411 -5.601 1.00 95.69 104 VAL A C 1
ATOM 783 O O . VAL A 1 104 ? -6.561 -6.633 -5.707 1.00 95.69 104 VAL A O 1
ATOM 786 N N . ILE A 1 105 ? -6.377 -4.593 -6.636 1.00 94.19 105 ILE A N 1
ATOM 787 C CA . ILE A 1 105 ? -6.059 -5.088 -7.985 1.00 94.19 105 ILE A CA 1
ATOM 788 C C . ILE A 1 105 ? -4.795 -5.956 -7.951 1.00 94.19 105 ILE A C 1
ATOM 790 O O . ILE A 1 105 ? -4.803 -7.060 -8.490 1.00 94.19 105 ILE A O 1
ATOM 794 N N . PHE A 1 106 ? -3.741 -5.488 -7.280 1.00 93.62 106 PHE A N 1
ATOM 795 C CA . PHE A 1 106 ? -2.492 -6.227 -7.119 1.00 93.62 106 P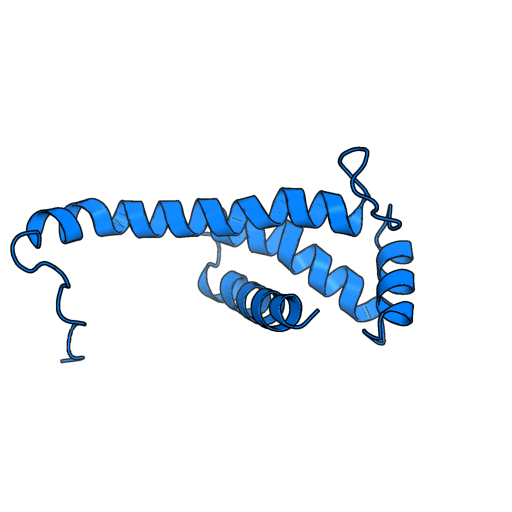HE A CA 1
ATOM 796 C C . PHE A 1 106 ? -2.710 -7.570 -6.413 1.00 93.62 106 PHE A C 1
ATOM 798 O O . PHE A 1 106 ? -2.314 -8.595 -6.948 1.00 93.62 106 PHE A O 1
ATOM 805 N N . LEU A 1 107 ? -3.401 -7.595 -5.269 1.00 92.69 107 LEU A N 1
ATOM 806 C CA . LEU A 1 107 ? -3.654 -8.833 -4.520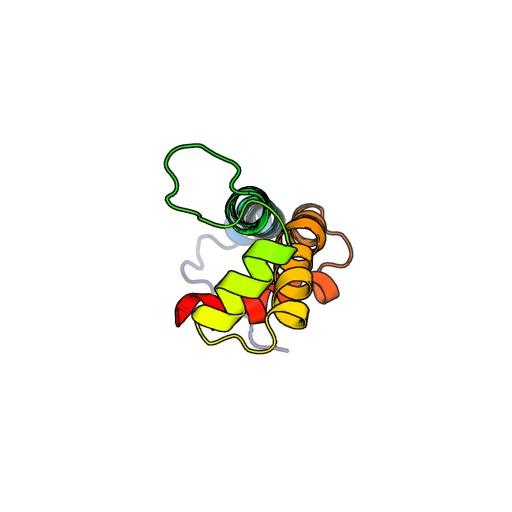 1.00 92.69 107 LEU A CA 1
ATOM 807 C C . LEU A 1 107 ? -4.516 -9.837 -5.293 1.00 92.69 107 LEU A C 1
ATOM 809 O O . LEU A 1 107 ? -4.302 -11.040 -5.168 1.00 92.69 107 LEU A O 1
ATOM 813 N N . ILE A 1 108 ? -5.478 -9.362 -6.092 1.00 92.38 108 ILE A N 1
ATOM 814 C CA . ILE A 1 108 ? -6.278 -10.233 -6.960 1.00 92.38 108 ILE A CA 1
ATOM 815 C C . ILE A 1 108 ? -5.374 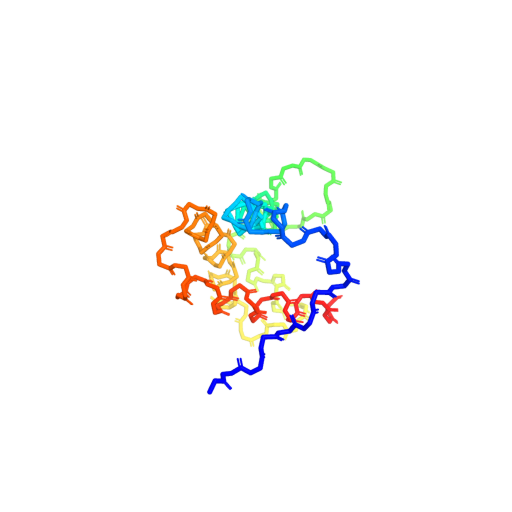-10.909 -7.987 1.00 92.38 108 ILE A C 1
ATOM 817 O O . ILE A 1 108 ? -5.439 -12.124 -8.123 1.00 92.38 108 ILE A O 1
ATOM 821 N N . VAL A 1 109 ? -4.536 -10.141 -8.688 1.00 87.12 109 VAL A N 1
ATOM 822 C CA . VAL A 1 109 ? -3.628 -10.679 -9.713 1.00 87.12 109 VAL A CA 1
ATOM 823 C C . VAL A 1 109 ? -2.597 -11.612 -9.081 1.00 87.12 109 VAL A C 1
ATOM 825 O O . VAL A 1 109 ? -2.407 -12.721 -9.572 1.00 87.12 109 VAL A O 1
ATOM 828 N N . SER A 1 110 ? -2.026 -11.222 -7.940 1.00 81.81 110 SER A N 1
ATOM 829 C CA . SER A 1 110 ? -1.000 -12.002 -7.251 1.00 81.81 110 SER A CA 1
ATOM 830 C C . SER A 1 110 ? -1.471 -13.315 -6.637 1.00 81.81 110 SER A C 1
ATOM 832 O O . SER A 1 110 ? -0.655 -14.138 -6.244 1.00 81.81 110 SER A O 1
ATOM 834 N N . ASN A 1 111 ? -2.779 -13.534 -6.532 1.00 76.19 111 ASN A N 1
ATOM 835 C CA . ASN A 1 111 ? -3.316 -14.824 -6.112 1.00 76.19 111 ASN A CA 1
ATOM 836 C C . ASN A 1 111 ? -3.391 -15.847 -7.265 1.00 76.19 111 ASN A C 1
ATOM 838 O O . ASN A 1 111 ? -3.619 -17.027 -7.009 1.00 76.19 111 ASN A O 1
ATOM 842 N N . TYR A 1 112 ? -3.272 -15.409 -8.523 1.00 61.50 112 TYR A N 1
ATOM 843 C CA . TYR A 1 112 ? -3.332 -16.289 -9.698 1.00 61.50 112 TYR A CA 1
ATOM 844 C C . TYR A 1 112 ? -1.955 -16.732 -10.217 1.00 61.50 112 TYR A C 1
ATOM 846 O O . TYR A 1 112 ? -1.905 -17.648 -11.038 1.00 61.50 112 TYR A O 1
ATOM 854 N N . GLU A 1 113 ? -0.878 -16.087 -9.769 1.00 52.59 113 GLU A N 1
ATOM 855 C CA . GLU A 1 113 ? 0.524 -16.403 -10.097 1.00 52.59 113 GLU A CA 1
ATOM 856 C C . GLU A 1 113 ? 1.151 -17.403 -9.118 1.00 52.59 113 GLU A C 1
ATOM 858 O O . GLU A 1 113 ? 1.974 -18.224 -9.587 1.00 52.59 113 GLU A O 1
#

Foldseek 3Di:
DPPDDDDPDNVCVVVCVVCVVVCQLCVQQCQLVVLAVVLCCAAQVPDPPPPHPHRHLVVQQVVCVVVPVPRSNVVSVLSSCLRNPLSVCSNVVHPVVVSVVSSVVVVVVVVVD

pLDDT: mean 91.06, std 10.11, range [44.28, 97.88]